Protein AF-A0A9W6XSI9-F1 (afdb_monomer_lite)

pLDDT: mean 77.62, std 15.49, range [42.0, 97.06]

Organism: NCBI:txid1490495

Structure (mmCIF, N/CA/C/O backbone):
data_AF-A0A9W6XSI9-F1
#
_entry.id   AF-A0A9W6XSI9-F1
#
loop_
_atom_site.group_PDB
_atom_site.id
_atom_site.type_symbol
_atom_site.label_atom_id
_atom_site.label_alt_id
_atom_site.label_comp_id
_atom_site.label_asym_id
_atom_site.label_entity_id
_atom_site.label_seq_id
_atom_site.pdbx_PDB_ins_code
_atom_site.Cartn_x
_atom_site.Cartn_y
_atom_site.Cartn_z
_atom_site.occupancy
_atom_site.B_iso_or_equiv
_atom_site.auth_seq_id
_atom_site.auth_comp_id
_atom_site.auth_asym_id
_atom_site.auth_atom_id
_atom_site.pdbx_PDB_model_num
ATOM 1 N N . MET A 1 1 ? 38.922 -18.932 -6.987 1.00 42.00 1 MET A N 1
ATOM 2 C CA . MET A 1 1 ? 37.989 -17.865 -6.568 1.00 42.00 1 MET A CA 1
ATOM 3 C C . MET A 1 1 ? 38.010 -16.841 -7.691 1.00 42.00 1 MET A C 1
ATOM 5 O O . MET A 1 1 ? 39.045 -16.215 -7.873 1.00 42.00 1 MET A O 1
ATOM 9 N N . GLN A 1 2 ? 36.980 -16.790 -8.539 1.00 51.72 2 GLN A N 1
ATOM 10 C CA . GLN A 1 2 ? 36.930 -15.808 -9.629 1.00 51.72 2 GLN A CA 1
ATOM 11 C C . GLN A 1 2 ? 36.729 -14.415 -9.026 1.00 51.72 2 GLN A C 1
ATOM 13 O O . GLN A 1 2 ? 35.837 -14.214 -8.203 1.00 51.72 2 GLN A O 1
ATOM 18 N N . SER A 1 3 ? 37.613 -13.488 -9.388 1.00 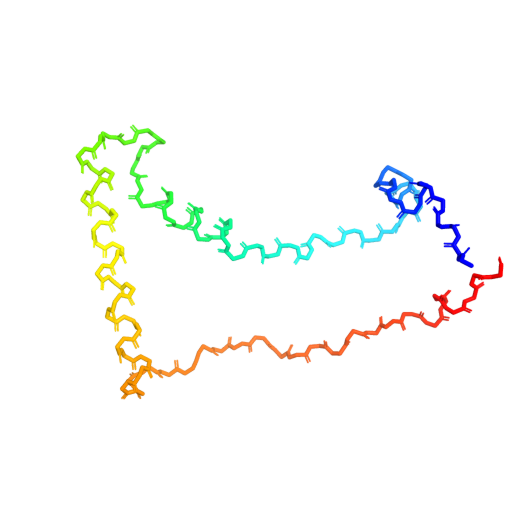49.72 3 SER A N 1
ATOM 19 C CA . SER A 1 3 ? 37.540 -12.083 -8.998 1.00 49.72 3 SER A CA 1
ATOM 20 C C . SER A 1 3 ? 36.819 -11.337 -10.108 1.00 49.72 3 SER A C 1
ATOM 22 O O . SER A 1 3 ? 37.389 -11.128 -11.174 1.00 49.72 3 SER A O 1
ATOM 24 N N . TYR A 1 4 ? 35.577 -10.942 -9.861 1.00 60.44 4 TYR A N 1
ATOM 25 C CA . TYR A 1 4 ? 34.837 -10.071 -10.766 1.00 60.44 4 TYR A CA 1
ATOM 26 C C . TYR A 1 4 ? 35.359 -8.639 -10.629 1.00 60.44 4 TYR A C 1
ATOM 28 O O . TYR A 1 4 ? 35.447 -8.112 -9.517 1.00 60.44 4 TYR A O 1
ATOM 36 N N . GLY A 1 5 ? 35.741 -8.027 -11.750 1.00 67.75 5 GLY A N 1
ATOM 37 C CA . GLY A 1 5 ? 36.185 -6.638 -11.787 1.00 67.75 5 GLY A CA 1
ATOM 38 C C . GLY A 1 5 ? 35.056 -5.672 -11.414 1.00 67.75 5 GLY A C 1
ATOM 39 O O . GLY A 1 5 ? 33.876 -5.939 -11.645 1.00 67.75 5 GLY A O 1
ATOM 40 N N . ALA A 1 6 ? 35.404 -4.541 -10.792 1.00 65.81 6 ALA A N 1
ATOM 41 C CA . ALA A 1 6 ? 34.429 -3.529 -10.366 1.00 65.81 6 ALA A CA 1
ATOM 42 C C . ALA A 1 6 ? 33.679 -2.877 -11.547 1.00 65.81 6 ALA A C 1
ATOM 44 O O . ALA A 1 6 ? 32.616 -2.283 -11.370 1.00 65.81 6 ALA A O 1
ATOM 45 N N . ASP A 1 7 ? 34.215 -3.009 -12.757 1.00 65.81 7 ASP A N 1
ATOM 46 C CA . ASP A 1 7 ? 33.603 -2.608 -14.020 1.00 65.81 7 ASP A CA 1
ATOM 47 C C . ASP A 1 7 ? 32.306 -3.375 -14.324 1.00 65.81 7 ASP A C 1
ATOM 49 O O . ASP A 1 7 ? 31.379 -2.780 -14.872 1.00 65.81 7 ASP A O 1
ATOM 53 N N . LEU A 1 8 ? 32.174 -4.621 -13.850 1.00 58.88 8 LEU A N 1
ATOM 54 C CA . LEU A 1 8 ? 30.941 -5.419 -13.936 1.00 58.88 8 LEU A CA 1
ATOM 55 C C . LEU A 1 8 ? 29.814 -4.914 -13.024 1.00 58.88 8 LEU A C 1
ATOM 57 O O . LEU A 1 8 ? 28.699 -5.417 -13.095 1.00 58.88 8 LEU A O 1
ATOM 61 N N . TRP A 1 9 ? 30.081 -3.930 -12.166 1.00 63.97 9 TRP A N 1
ATOM 62 C CA . TRP A 1 9 ? 29.074 -3.258 -11.336 1.00 63.97 9 TRP A CA 1
ATOM 63 C C . TRP A 1 9 ? 28.942 -1.772 -11.678 1.00 63.97 9 TRP A C 1
ATOM 65 O O . TRP A 1 9 ? 28.130 -1.056 -11.087 1.00 63.97 9 TRP A O 1
ATOM 75 N N . ASN A 1 10 ? 29.732 -1.288 -12.638 1.00 73.62 10 ASN A N 1
ATOM 76 C CA . ASN A 1 10 ? 29.706 0.101 -13.047 1.00 73.62 10 ASN A CA 1
ATOM 77 C C . ASN A 1 10 ? 28.582 0.328 -14.066 1.00 73.62 10 ASN A C 1
ATOM 79 O O . ASN A 1 10 ? 28.738 0.121 -15.269 1.00 73.62 10 ASN A O 1
ATOM 83 N N . VAL A 1 11 ? 27.455 0.832 -13.566 1.00 67.56 11 VAL A N 1
ATOM 84 C CA . VAL A 1 11 ? 26.274 1.214 -14.358 1.00 67.56 11 VAL A CA 1
ATOM 85 C C . VAL A 1 11 ? 26.628 2.184 -15.497 1.00 67.56 11 VAL A C 1
ATOM 87 O O . VAL A 1 11 ? 26.034 2.113 -16.573 1.00 67.56 11 VAL A O 1
ATOM 90 N N . GLY A 1 12 ? 27.620 3.059 -15.301 1.00 72.50 12 GLY A N 1
ATOM 91 C CA . GLY A 1 12 ? 28.101 3.977 -16.335 1.00 72.50 12 GLY A CA 1
ATOM 92 C C . GLY A 1 12 ? 28.784 3.250 -17.494 1.00 72.50 12 GLY A C 1
ATOM 93 O O . GLY A 1 12 ? 28.490 3.536 -18.654 1.00 72.50 12 GLY A O 1
ATOM 94 N N . SER A 1 13 ? 29.622 2.258 -17.189 1.00 68.50 13 SER A N 1
ATOM 95 C CA . SER A 1 13 ? 30.253 1.397 -18.197 1.00 68.50 13 SER A CA 1
ATOM 96 C C . SER A 1 13 ? 29.223 0.543 -18.940 1.00 68.50 13 SER A C 1
ATOM 98 O O . SER A 1 13 ? 29.301 0.414 -20.157 1.00 68.50 13 SER A O 1
ATOM 100 N N . MET A 1 14 ? 28.213 0.023 -18.237 1.00 68.81 14 MET A N 1
ATOM 101 C CA . MET A 1 14 ? 27.120 -0.758 -18.835 1.00 68.81 14 MET A CA 1
ATOM 102 C C . MET A 1 14 ? 26.248 0.076 -19.776 1.00 68.81 14 MET A C 1
ATOM 104 O O . MET A 1 14 ? 25.911 -0.372 -20.870 1.00 68.81 14 MET A O 1
ATOM 108 N N . THR A 1 15 ? 25.933 1.311 -19.380 1.00 71.12 15 THR A N 1
ATOM 109 C CA . THR A 1 15 ? 25.182 2.251 -20.225 1.00 71.12 15 THR A CA 1
ATOM 110 C C . THR A 1 15 ? 25.979 2.602 -21.485 1.00 71.12 15 THR A C 1
ATOM 112 O O . THR A 1 15 ? 25.426 2.600 -22.581 1.00 71.12 15 THR A O 1
ATOM 115 N N . ALA A 1 16 ? 27.288 2.851 -21.354 1.00 74.62 16 ALA A N 1
ATOM 116 C CA . ALA A 1 16 ? 28.166 3.143 -22.490 1.00 74.62 16 ALA A CA 1
ATOM 117 C C . ALA A 1 16 ? 28.349 1.942 -23.436 1.00 74.62 16 ALA A C 1
ATOM 119 O O . ALA A 1 16 ? 28.478 2.127 -24.644 1.00 74.62 16 ALA A O 1
ATOM 120 N N . ALA A 1 17 ? 28.318 0.719 -22.901 1.00 74.00 17 ALA A N 1
ATOM 121 C CA . ALA A 1 17 ? 28.373 -0.526 -23.665 1.00 74.00 17 ALA A CA 1
ATOM 122 C C . ALA A 1 17 ? 27.033 -0.902 -24.331 1.00 74.00 17 ALA A C 1
ATOM 124 O O . ALA A 1 17 ? 26.945 -1.941 -24.982 1.00 74.00 17 ALA A O 1
ATOM 125 N N . GLY A 1 18 ? 25.988 -0.081 -24.174 1.00 69.00 18 GLY A N 1
ATOM 126 C CA . GLY A 1 18 ? 24.676 -0.330 -24.773 1.00 69.00 18 GLY A CA 1
ATOM 127 C C . GLY A 1 18 ? 23.920 -1.499 -24.140 1.00 69.00 18 GLY A C 1
ATOM 128 O O . GLY A 1 18 ? 23.022 -2.055 -24.770 1.00 69.00 18 GLY A O 1
ATOM 129 N N . VAL A 1 19 ? 24.272 -1.884 -22.909 1.00 70.88 19 VAL A N 1
ATOM 130 C CA . VAL A 1 19 ? 23.533 -2.899 -22.153 1.00 70.88 19 VAL A CA 1
ATOM 131 C C . VAL A 1 19 ? 22.150 -2.340 -21.822 1.00 70.88 19 VAL A C 1
ATOM 133 O O . VAL A 1 19 ? 22.038 -1.289 -21.189 1.00 70.88 19 VAL A O 1
ATOM 136 N N . ASP A 1 20 ? 21.094 -3.048 -22.231 1.00 62.38 20 ASP A N 1
ATOM 137 C CA . ASP A 1 20 ? 19.712 -2.696 -21.889 1.00 62.38 20 ASP A CA 1
ATOM 138 C C . ASP A 1 20 ? 19.463 -2.944 -20.393 1.00 62.38 20 ASP A C 1
ATOM 140 O O . ASP A 1 20 ? 19.072 -4.030 -19.953 1.00 62.38 20 ASP A O 1
ATOM 144 N N . LEU A 1 21 ? 19.753 -1.924 -19.586 1.00 62.66 21 LEU A N 1
ATOM 145 C CA . LEU A 1 21 ? 19.511 -1.916 -18.151 1.00 62.66 21 LEU A CA 1
ATOM 146 C C . LEU A 1 21 ? 18.016 -1.737 -17.881 1.00 62.66 21 LEU A C 1
ATOM 148 O O . LEU A 1 21 ? 17.526 -0.645 -17.596 1.00 62.66 21 LEU A O 1
ATOM 152 N N . GLN A 1 22 ? 17.278 -2.840 -17.921 1.00 57.09 22 GLN A N 1
ATOM 153 C CA . GLN A 1 22 ? 15.894 -2.847 -17.470 1.00 57.09 22 GLN A CA 1
ATOM 154 C C . GLN A 1 22 ? 15.853 -2.837 -15.942 1.00 57.09 22 GLN A C 1
ATOM 156 O O . GLN A 1 22 ? 16.299 -3.782 -15.288 1.00 57.09 22 GLN A O 1
ATOM 161 N N . ASN A 1 23 ? 15.280 -1.781 -15.357 1.00 53.22 23 ASN A N 1
ATOM 162 C CA . ASN A 1 23 ? 15.010 -1.725 -13.924 1.00 53.22 23 ASN A CA 1
ATOM 163 C C . ASN A 1 23 ? 13.941 -2.771 -13.567 1.00 53.22 23 ASN A C 1
ATOM 165 O O . ASN A 1 23 ? 12.743 -2.501 -13.570 1.00 53.22 23 ASN A O 1
ATOM 169 N N . ARG A 1 24 ? 14.391 -3.994 -13.278 1.00 53.53 24 ARG A N 1
ATOM 170 C CA . ARG A 1 24 ? 13.541 -5.107 -12.840 1.00 53.53 24 ARG A CA 1
ATOM 171 C C . ARG A 1 24 ? 13.122 -5.001 -11.381 1.00 53.53 24 ARG A C 1
ATOM 173 O O . ARG A 1 24 ? 12.395 -5.868 -10.900 1.00 53.53 24 ARG A O 1
ATOM 180 N N . THR A 1 25 ? 13.543 -3.960 -10.668 1.00 51.59 25 THR A N 1
ATOM 181 C CA . THR A 1 25 ? 13.188 -3.757 -9.266 1.00 51.59 25 THR A CA 1
ATOM 182 C C . THR A 1 25 ? 11.766 -3.211 -9.177 1.00 51.59 25 THR A C 1
ATOM 184 O O . THR A 1 25 ? 11.520 -2.076 -8.782 1.00 51.59 25 THR A O 1
ATOM 187 N N . ASN A 1 26 ? 10.790 -4.051 -9.524 1.00 57.41 26 ASN A N 1
ATOM 188 C CA . ASN A 1 26 ? 9.451 -3.938 -8.973 1.00 57.41 26 ASN A CA 1
ATOM 189 C C . ASN A 1 26 ? 9.563 -4.251 -7.477 1.00 57.41 26 ASN A C 1
ATOM 191 O O . ASN A 1 26 ? 9.309 -5.375 -7.050 1.00 57.41 26 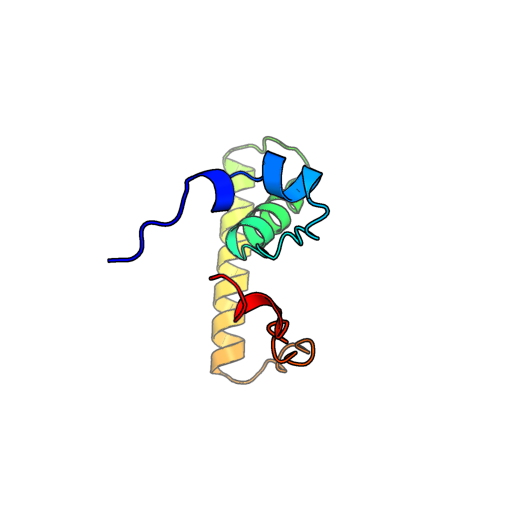ASN A O 1
ATOM 195 N N . ASN A 1 27 ? 10.062 -3.292 -6.693 1.00 76.94 27 ASN A N 1
ATOM 196 C CA . ASN A 1 27 ? 10.129 -3.438 -5.254 1.00 76.94 27 ASN A CA 1
ATOM 197 C C . ASN A 1 27 ? 8.692 -3.335 -4.725 1.00 76.94 27 ASN A C 1
ATOM 199 O O . ASN A 1 27 ? 8.113 -2.242 -4.766 1.00 76.94 27 ASN A O 1
ATOM 203 N N . PRO A 1 28 ? 8.106 -4.431 -4.212 1.00 77.12 28 PRO A N 1
ATOM 204 C CA . PRO A 1 28 ? 6.733 -4.409 -3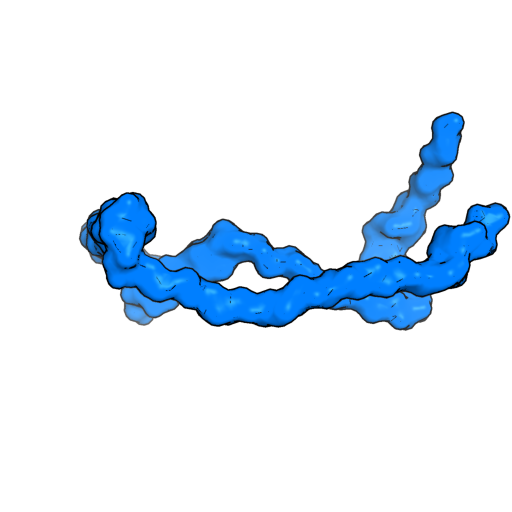.726 1.00 77.12 28 PRO A CA 1
ATOM 205 C C . PRO A 1 28 ? 6.556 -3.407 -2.580 1.00 77.12 28 PRO A C 1
ATOM 207 O O . PRO A 1 28 ? 5.486 -2.820 -2.454 1.00 77.12 28 PRO A O 1
ATOM 210 N N . LEU A 1 29 ? 7.608 -3.145 -1.794 1.00 83.44 29 LEU A N 1
ATOM 211 C CA . LEU A 1 29 ? 7.577 -2.136 -0.740 1.00 83.44 29 LEU A CA 1
ATOM 212 C C . LEU A 1 29 ? 7.509 -0.715 -1.307 1.00 83.44 29 LEU A C 1
ATOM 214 O O . LEU A 1 29 ? 6.781 0.117 -0.779 1.00 83.44 29 LEU A O 1
ATOM 218 N N . GLU A 1 30 ? 8.239 -0.425 -2.384 1.00 85.12 30 GLU A N 1
ATOM 219 C CA . GLU A 1 30 ? 8.188 0.898 -3.012 1.00 85.12 30 GLU A CA 1
ATOM 220 C C . GLU A 1 30 ? 6.843 1.129 -3.703 1.00 85.12 30 GLU A C 1
ATOM 222 O O . GLU A 1 30 ? 6.239 2.188 -3.537 1.00 85.12 30 GLU A O 1
ATOM 227 N N . SER A 1 31 ? 6.340 0.119 -4.420 1.00 85.19 31 SER A N 1
ATOM 228 C CA . SER A 1 31 ? 5.003 0.151 -5.017 1.00 85.19 31 SER A CA 1
ATOM 229 C C . SER A 1 31 ? 3.928 0.376 -3.951 1.00 85.19 31 SER A C 1
ATOM 231 O O . SER A 1 31 ? 3.076 1.251 -4.111 1.00 85.19 31 SER A O 1
ATOM 233 N N . TYR A 1 32 ? 4.020 -0.337 -2.824 1.00 90.19 32 TYR A N 1
ATOM 234 C CA . TYR A 1 32 ? 3.142 -0.136 -1.677 1.00 90.19 32 TYR A CA 1
ATOM 235 C C . TYR A 1 32 ? 3.247 1.283 -1.109 1.00 90.19 32 TYR A C 1
ATOM 237 O O . TYR A 1 32 ? 2.228 1.955 -0.977 1.00 90.19 32 TYR A O 1
ATOM 245 N N . ASN A 1 33 ? 4.456 1.767 -0.814 1.00 90.06 33 ASN A N 1
ATOM 246 C CA . ASN A 1 33 ? 4.662 3.097 -0.237 1.00 90.06 33 ASN A CA 1
ATOM 247 C C . ASN A 1 33 ? 4.118 4.201 -1.149 1.00 90.06 33 ASN A C 1
ATOM 249 O O . ASN A 1 33 ? 3.560 5.180 -0.658 1.00 90.06 33 ASN A O 1
ATOM 253 N N . ARG A 1 34 ? 4.238 4.030 -2.470 1.00 89.94 34 ARG A N 1
ATOM 254 C CA . ARG A 1 34 ? 3.683 4.953 -3.461 1.00 89.94 34 ARG A CA 1
ATOM 255 C C . ARG A 1 34 ? 2.151 4.922 -3.448 1.00 89.94 34 ARG A C 1
ATOM 257 O O . ARG A 1 34 ? 1.534 5.957 -3.240 1.00 89.94 34 ARG A O 1
ATOM 264 N N . ALA A 1 35 ? 1.548 3.734 -3.532 1.00 91.06 35 ALA A N 1
ATOM 265 C CA . ALA A 1 35 ? 0.093 3.561 -3.499 1.00 91.06 35 ALA A CA 1
ATOM 266 C C . ALA A 1 35 ? -0.550 3.973 -2.160 1.00 91.06 35 ALA A C 1
ATOM 268 O O . ALA A 1 35 ? -1.711 4.380 -2.120 1.00 91.06 35 ALA A O 1
ATOM 269 N N . PHE A 1 36 ? 0.177 3.842 -1.049 1.00 92.56 36 PHE A N 1
ATOM 270 C CA . PHE A 1 36 ? -0.232 4.363 0.253 1.00 92.56 36 PHE A CA 1
ATOM 271 C C . PHE A 1 36 ? -0.107 5.890 0.293 1.00 92.56 36 PHE A C 1
ATOM 273 O O . PHE A 1 36 ? -1.023 6.565 0.753 1.00 92.56 36 PHE A O 1
ATOM 280 N N . GLY A 1 37 ? 0.988 6.433 -0.248 1.00 92.12 37 GLY A N 1
ATOM 281 C CA . GLY A 1 37 ? 1.221 7.869 -0.399 1.00 92.12 37 GLY A CA 1
ATOM 282 C C . GLY A 1 37 ? 0.139 8.582 -1.216 1.00 92.12 37 GLY A C 1
ATOM 283 O O . GLY A 1 37 ? -0.327 9.641 -0.806 1.00 92.12 37 GLY A O 1
ATOM 284 N N . ASP A 1 38 ? -0.323 7.967 -2.306 1.00 92.69 38 ASP A N 1
ATOM 285 C CA . ASP A 1 38 ? -1.365 8.505 -3.197 1.00 92.69 38 ASP A CA 1
ATOM 286 C C . ASP A 1 38 ? -2.740 8.667 -2.518 1.00 92.69 38 ASP A C 1
ATOM 288 O O . ASP A 1 38 ? -3.637 9.309 -3.063 1.00 92.69 38 ASP A O 1
ATOM 292 N N . ARG A 1 39 ? -2.929 8.107 -1.315 1.00 91.69 39 ARG A N 1
ATOM 293 C CA . ARG A 1 39 ? -4.161 8.289 -0.528 1.00 91.69 39 ARG A CA 1
ATOM 294 C C . ARG A 1 39 ? -4.216 9.621 0.194 1.00 91.69 39 ARG A C 1
ATOM 296 O O . ARG A 1 39 ? -5.293 10.041 0.610 1.00 91.69 39 ARG A O 1
ATOM 303 N N . PHE A 1 40 ? -3.074 10.275 0.375 1.00 93.19 40 PHE A N 1
ATOM 304 C CA . PHE A 1 40 ? -3.026 11.566 1.035 1.00 93.19 40 PHE A CA 1
ATOM 305 C C . PHE A 1 40 ? -3.244 12.682 0.007 1.00 93.19 40 PHE A C 1
ATOM 307 O O . PHE A 1 40 ? -2.535 12.738 -0.996 1.00 93.19 40 PHE A O 1
ATOM 314 N N . PRO A 1 41 ? -4.162 13.634 0.261 1.00 86.88 41 PRO A N 1
ATOM 315 C CA . PRO A 1 41 ? -4.384 14.766 -0.643 1.00 86.88 41 PRO A CA 1
ATOM 316 C C . PRO A 1 41 ? -3.212 15.760 -0.644 1.00 86.88 41 PRO A C 1
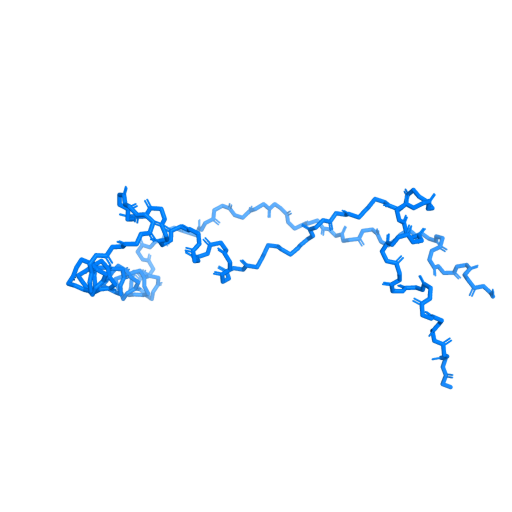ATOM 318 O O . PRO A 1 41 ? -3.122 16.627 -1.509 1.00 86.88 41 PRO A O 1
ATOM 321 N N . VAL A 1 42 ? -2.320 15.660 0.346 1.00 90.50 42 VAL A N 1
ATOM 322 C CA . VAL A 1 42 ? -1.153 16.523 0.523 1.00 90.50 42 VAL A CA 1
ATOM 323 C C . VAL A 1 42 ? 0.077 15.678 0.827 1.00 90.50 42 VAL A C 1
ATOM 325 O O . VAL A 1 42 ? -0.007 14.662 1.512 1.00 90.50 42 VAL A O 1
ATOM 328 N N . LYS A 1 43 ? 1.247 16.143 0.380 1.00 87.31 43 LYS A N 1
ATOM 329 C CA . LYS A 1 43 ? 2.533 15.452 0.577 1.00 87.31 43 LYS A CA 1
ATOM 330 C C . LYS A 1 43 ? 2.893 15.237 2.054 1.00 87.31 43 LYS A C 1
ATOM 332 O O . LYS A 1 43 ? 3.604 14.294 2.389 1.00 87.31 43 LYS A O 1
ATOM 337 N N . HIS A 1 44 ? 2.420 16.124 2.927 1.00 90.00 44 HIS A N 1
ATOM 338 C CA . HIS A 1 44 ? 2.698 16.111 4.361 1.00 90.00 44 HIS A CA 1
ATOM 339 C C . HIS A 1 44 ? 1.375 16.199 5.136 1.00 90.00 44 HIS A C 1
ATOM 341 O O . HIS A 1 44 ? 0.950 17.299 5.491 1.00 90.00 44 HIS A O 1
ATOM 347 N N . PRO A 1 45 ? 0.675 15.067 5.336 1.00 92.06 45 PRO A N 1
ATOM 348 C CA . PRO A 1 45 ? -0.583 15.043 6.072 1.00 92.06 45 PRO A CA 1
ATOM 349 C C . PRO A 1 45 ? -0.366 15.361 7.555 1.00 92.06 45 PRO A C 1
ATOM 351 O O . PRO A 1 45 ? 0.729 15.196 8.096 1.00 92.06 45 PRO A O 1
ATOM 354 N N . SER A 1 46 ? -1.436 15.780 8.235 1.00 95.50 46 SER A N 1
ATOM 355 C CA . SER A 1 46 ? -1.415 15.876 9.696 1.00 95.50 46 SER A CA 1
ATOM 356 C C . SER A 1 46 ? -1.210 14.491 10.319 1.00 95.50 46 SER A C 1
ATOM 358 O O . SER A 1 46 ? -1.584 13.475 9.725 1.00 95.50 46 SER A O 1
ATOM 360 N N . LEU A 1 47 ? -0.666 14.439 11.538 1.00 95.38 47 LEU A N 1
ATOM 361 C CA . LEU A 1 47 ? -0.487 13.171 12.251 1.00 95.38 47 LEU A CA 1
ATOM 362 C C . LEU A 1 47 ? -1.813 12.414 12.414 1.00 95.38 47 LEU A C 1
ATOM 364 O O . LEU A 1 47 ? -1.843 11.196 12.267 1.00 95.38 47 LEU A O 1
ATOM 368 N N . LEU A 1 48 ? -2.907 13.136 12.673 1.00 96.31 48 LEU A N 1
ATOM 369 C CA . LEU A 1 48 ? -4.237 12.546 12.806 1.00 96.31 48 LEU A CA 1
ATOM 370 C C . LEU A 1 48 ? -4.674 11.876 11.497 1.00 96.31 48 LEU A C 1
ATOM 372 O O . LEU A 1 48 ? -4.969 10.686 11.492 1.00 96.31 48 LEU A O 1
ATOM 376 N N . THR A 1 49 ? -4.609 12.611 10.383 1.00 94.38 49 THR A N 1
ATOM 377 C CA . THR A 1 49 ? -4.962 12.105 9.046 1.00 94.38 49 THR A CA 1
ATOM 378 C C . THR A 1 49 ? -4.104 10.904 8.650 1.00 94.38 49 THR A C 1
ATOM 380 O O . THR A 1 49 ? -4.606 9.931 8.087 1.00 94.38 49 THR A O 1
ATOM 383 N N . PHE A 1 50 ? -2.806 10.948 8.966 1.00 94.75 50 PHE A N 1
ATOM 384 C CA . PHE A 1 50 ? -1.896 9.831 8.739 1.00 94.75 50 PHE A CA 1
ATOM 385 C C . PHE A 1 50 ? -2.332 8.578 9.506 1.00 94.75 50 PHE A C 1
ATOM 387 O O . PHE A 1 50 ? -2.450 7.504 8.917 1.00 94.75 50 PHE A O 1
ATOM 394 N N . VAL A 1 51 ? -2.607 8.715 10.807 1.00 96.38 51 VAL A N 1
ATOM 395 C CA . VAL A 1 51 ? -3.020 7.598 11.668 1.00 96.38 51 VAL A CA 1
ATOM 396 C C . VAL A 1 51 ? -4.369 7.022 11.234 1.00 96.38 51 VAL A C 1
ATOM 398 O O . VAL A 1 51 ? -4.523 5.803 11.216 1.00 96.38 51 VAL A O 1
ATOM 401 N N . GLU A 1 52 ? -5.336 7.864 10.876 1.00 96.44 52 GLU A N 1
ATOM 402 C CA . GLU A 1 52 ? -6.644 7.422 10.374 1.00 96.44 52 GLU A CA 1
ATOM 403 C C . GLU A 1 52 ? -6.497 6.609 9.082 1.00 96.44 52 GLU A C 1
ATOM 405 O O . GLU A 1 52 ? -6.927 5.457 9.030 1.00 96.44 52 GLU A O 1
ATOM 410 N N . THR A 1 53 ? -5.761 7.137 8.102 1.00 95.06 53 THR A N 1
ATOM 411 C CA . THR A 1 53 ? -5.504 6.448 6.825 1.00 95.06 53 THR A CA 1
ATOM 412 C C . THR A 1 53 ? -4.756 5.124 7.031 1.00 95.06 53 THR A C 1
ATOM 414 O O . THR A 1 53 ? -5.052 4.115 6.388 1.00 95.06 53 THR A O 1
ATOM 417 N N . ALA A 1 54 ? -3.790 5.087 7.955 1.00 95.00 54 ALA A N 1
ATOM 418 C CA . ALA A 1 54 ? -3.052 3.869 8.283 1.00 95.00 54 ALA A CA 1
ATOM 419 C C . ALA A 1 54 ? -3.947 2.792 8.924 1.00 95.00 54 ALA A C 1
ATOM 421 O O . ALA A 1 54 ? -3.799 1.604 8.624 1.00 95.00 54 ALA A O 1
ATOM 422 N N . LYS A 1 55 ? -4.897 3.184 9.785 1.00 97.06 55 LYS A N 1
ATOM 423 C CA . LYS A 1 55 ? -5.879 2.260 10.379 1.00 97.06 55 LYS A CA 1
ATOM 424 C C . LYS A 1 55 ? -6.813 1.676 9.325 1.00 97.06 55 LYS A C 1
ATOM 426 O O . LYS A 1 55 ? -7.069 0.469 9.341 1.00 97.06 55 LYS A O 1
ATOM 431 N N . GLU A 1 56 ? -7.298 2.509 8.411 1.00 96.19 56 GLU A N 1
ATOM 432 C CA . GLU A 1 56 ? -8.128 2.069 7.288 1.00 96.19 56 GLU A CA 1
ATOM 433 C C . GLU A 1 56 ? -7.374 1.073 6.405 1.00 96.19 56 GLU A C 1
ATOM 435 O O . GLU A 1 56 ? -7.894 -0.001 6.097 1.00 96.19 56 GLU A O 1
ATOM 440 N N . GLU A 1 57 ? -6.116 1.371 6.066 1.00 95.25 57 GLU A N 1
ATOM 441 C CA . GLU A 1 57 ? -5.304 0.468 5.252 1.00 95.25 57 GLU A CA 1
ATOM 442 C C . GLU A 1 57 ? -5.024 -0.859 5.960 1.00 95.25 57 GLU A C 1
ATOM 444 O O . GLU A 1 57 ? -5.144 -1.928 5.360 1.00 95.25 57 GLU A O 1
ATOM 449 N N . THR A 1 58 ? -4.731 -0.811 7.259 1.00 95.00 58 THR A N 1
ATOM 450 C CA . THR A 1 58 ? -4.551 -2.018 8.074 1.00 95.00 58 THR A CA 1
ATOM 451 C C . THR A 1 58 ? -5.818 -2.875 8.061 1.00 95.00 58 THR A C 1
ATOM 453 O O . THR A 1 58 ? -5.747 -4.082 7.832 1.00 95.00 58 THR A O 1
ATOM 456 N N . SER A 1 59 ? -6.987 -2.255 8.237 1.00 96.75 59 SER A N 1
ATOM 457 C CA . SER A 1 59 ? -8.281 -2.951 8.214 1.00 96.75 59 SER A CA 1
ATOM 458 C C . SER A 1 59 ? -8.539 -3.611 6.858 1.00 96.75 59 SER A C 1
ATOM 460 O O . SER A 1 59 ? -8.955 -4.770 6.805 1.00 96.75 59 SER A O 1
ATOM 462 N N . ARG A 1 60 ? -8.206 -2.918 5.761 1.00 94.25 60 ARG A N 1
ATOM 463 C CA . ARG A 1 60 ? -8.296 -3.459 4.400 1.00 94.25 60 ARG A CA 1
ATOM 464 C C . ARG A 1 60 ? -7.409 -4.690 4.213 1.00 94.25 60 ARG A C 1
ATOM 466 O O . ARG A 1 60 ? -7.851 -5.671 3.623 1.00 94.25 60 ARG A O 1
ATOM 473 N N . PHE A 1 61 ? -6.172 -4.667 4.713 1.00 92.62 61 PHE A N 1
ATOM 474 C CA . PHE A 1 61 ? -5.275 -5.823 4.624 1.00 92.62 61 PHE A CA 1
ATOM 475 C C . PHE A 1 61 ? -5.731 -7.004 5.474 1.00 92.62 61 PHE A C 1
ATOM 477 O O . PHE A 1 61 ? -5.622 -8.142 5.025 1.00 92.62 61 PHE A O 1
ATOM 484 N N . VAL A 1 62 ? -6.258 -6.758 6.674 1.00 95.31 62 VAL A N 1
ATOM 485 C CA . VAL A 1 62 ? -6.817 -7.824 7.518 1.00 95.31 62 VAL A CA 1
ATOM 486 C C . VAL A 1 62 ? -7.973 -8.518 6.801 1.00 95.31 62 VAL A C 1
ATOM 488 O O . VAL A 1 62 ? -7.972 -9.744 6.706 1.00 95.31 62 VAL A O 1
ATOM 491 N N . GLN A 1 63 ? -8.907 -7.745 6.239 1.00 94.75 63 GLN A N 1
ATOM 492 C CA . GLN A 1 63 ? -10.012 -8.279 5.437 1.00 94.75 63 GLN A CA 1
ATOM 493 C C . GLN A 1 63 ? -9.499 -9.051 4.224 1.00 94.75 63 GLN A C 1
ATOM 495 O O . GLN A 1 63 ? -9.915 -10.180 3.996 1.00 94.75 63 GLN A O 1
ATOM 500 N N . LEU A 1 64 ? -8.529 -8.490 3.501 1.00 91.06 64 LEU A N 1
ATOM 501 C CA . LEU A 1 64 ? -7.912 -9.152 2.360 1.00 91.06 64 LEU A CA 1
ATOM 502 C C . LEU A 1 64 ? -7.312 -10.517 2.732 1.00 91.06 64 LEU A C 1
ATOM 504 O O . LEU A 1 64 ? -7.517 -11.501 2.025 1.00 91.06 64 LEU A O 1
ATOM 508 N N . ILE A 1 65 ? -6.549 -10.583 3.821 1.00 92.12 65 ILE A N 1
ATOM 509 C CA . ILE A 1 65 ? -5.935 -11.834 4.275 1.00 92.12 65 ILE A CA 1
ATOM 510 C C . ILE A 1 65 ? -7.019 -12.841 4.662 1.00 92.12 65 ILE A C 1
ATOM 512 O O . ILE A 1 65 ? -6.885 -14.021 4.339 1.00 92.12 65 ILE A O 1
ATOM 516 N N . ASP A 1 66 ? -8.082 -12.397 5.332 1.00 94.69 66 ASP A N 1
ATOM 517 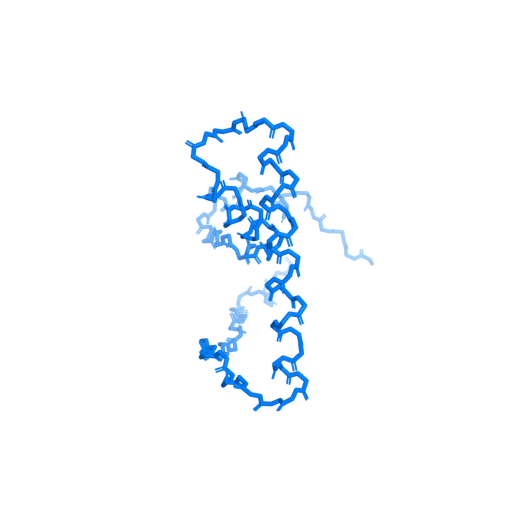C CA . ASP A 1 66 ? -9.211 -13.263 5.669 1.00 94.69 66 ASP A CA 1
ATOM 518 C C . ASP A 1 66 ? -9.922 -13.780 4.411 1.00 94.69 66 ASP A C 1
ATOM 520 O O . ASP A 1 66 ? -10.136 -14.980 4.277 1.00 94.69 66 ASP A O 1
ATOM 524 N N . ASP A 1 67 ? -10.186 -12.921 3.428 1.00 92.56 67 ASP A N 1
ATOM 525 C CA . ASP A 1 67 ? -10.809 -13.311 2.160 1.00 92.56 67 ASP A CA 1
ATOM 526 C C . ASP A 1 67 ? -9.972 -14.321 1.375 1.00 92.56 67 ASP A C 1
ATOM 528 O O . ASP A 1 67 ? -10.521 -15.266 0.807 1.00 92.56 67 ASP A O 1
ATOM 532 N N . VAL A 1 68 ? -8.645 -14.161 1.370 1.00 89.81 68 VAL A N 1
ATOM 533 C CA . VAL A 1 68 ? -7.725 -15.135 0.765 1.00 89.81 68 VAL A CA 1
ATOM 534 C C . VAL A 1 68 ? -7.785 -16.466 1.515 1.00 89.81 68 VAL A C 1
ATOM 536 O O . VAL A 1 68 ? -7.910 -17.512 0.885 1.00 89.81 68 VAL A O 1
ATOM 539 N N . LYS A 1 69 ? -7.755 -16.447 2.854 1.00 90.62 69 LYS A N 1
ATOM 540 C CA . LYS A 1 69 ? -7.855 -17.667 3.677 1.00 90.62 69 LYS A CA 1
ATOM 541 C C . LYS A 1 69 ? -9.177 -18.403 3.479 1.00 90.62 69 LYS A C 1
ATOM 543 O O . LYS A 1 69 ? -9.204 -19.627 3.507 1.00 90.62 69 LYS A O 1
ATOM 548 N N . GLN A 1 70 ? -10.258 -17.657 3.289 1.00 93.56 70 GLN A N 1
ATOM 549 C CA . GLN A 1 70 ? -11.611 -18.180 3.104 1.00 93.56 70 GLN A CA 1
ATOM 550 C C . GLN A 1 70 ? -11.927 -18.470 1.628 1.00 93.56 70 GLN A C 1
ATOM 552 O O . GLN A 1 70 ? -13.068 -18.780 1.294 1.00 93.56 70 GLN A O 1
ATOM 557 N N . ASN A 1 71 ? -10.928 -18.355 0.743 1.00 86.38 71 ASN A N 1
ATOM 558 C CA . ASN A 1 71 ? -11.032 -18.570 -0.698 1.00 86.38 71 ASN A 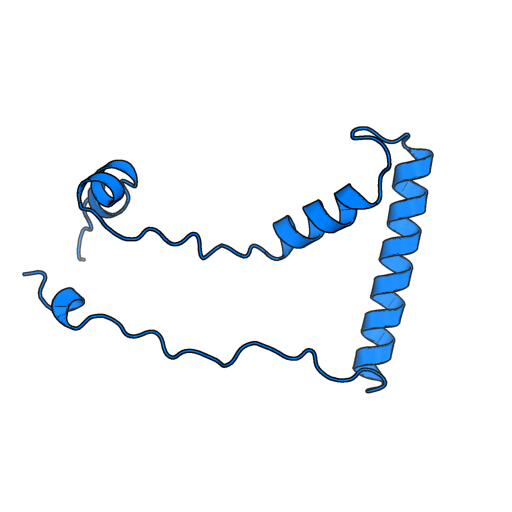CA 1
ATOM 559 C C . ASN A 1 71 ? -12.175 -17.769 -1.359 1.00 86.38 71 ASN A C 1
ATOM 561 O O . ASN A 1 71 ? -12.779 -18.206 -2.337 1.00 86.38 71 ASN A O 1
ATOM 565 N N . ARG A 1 72 ? -12.486 -16.588 -0.804 1.00 89.88 72 ARG A N 1
ATOM 566 C CA . ARG A 1 72 ? -13.517 -15.660 -1.303 1.00 89.88 72 ARG A CA 1
ATOM 567 C C . ARG A 1 72 ? -13.003 -14.747 -2.411 1.00 89.88 72 ARG A C 1
ATOM 569 O O . ARG A 1 72 ? -13.783 -14.013 -3.013 1.00 89.88 72 ARG A O 1
ATOM 576 N N . ARG A 1 73 ? -11.694 -14.770 -2.669 1.00 81.62 73 ARG A N 1
ATOM 577 C CA . ARG A 1 73 ? -11.043 -13.942 -3.680 1.00 81.62 73 ARG A CA 1
ATOM 578 C C . ARG A 1 73 ? -10.559 -14.794 -4.846 1.00 81.62 73 ARG A C 1
ATOM 580 O O . ARG A 1 73 ? -9.903 -15.809 -4.637 1.00 81.62 73 ARG A O 1
ATOM 587 N N . ASP A 1 74 ? -10.840 -14.331 -6.058 1.00 77.69 74 ASP A N 1
ATOM 588 C CA . ASP A 1 74 ? -10.256 -14.900 -7.271 1.00 77.69 74 ASP A CA 1
ATOM 589 C C . ASP A 1 74 ? -8.751 -14.561 -7.345 1.00 77.69 74 ASP A C 1
ATOM 591 O O . ASP A 1 74 ? -8.358 -13.447 -6.960 1.00 77.69 74 ASP A O 1
ATOM 595 N N . PRO A 1 75 ? -7.887 -15.488 -7.800 1.00 73.75 75 PRO A N 1
ATOM 596 C CA . PRO A 1 75 ? -6.465 -15.221 -7.958 1.00 73.75 75 PRO A CA 1
ATOM 597 C C . PRO A 1 75 ? -6.228 -14.022 -8.888 1.00 73.75 75 PRO A C 1
ATOM 599 O O . PRO A 1 75 ? -6.882 -13.904 -9.926 1.00 73.75 75 PRO A O 1
ATOM 602 N N . PRO A 1 76 ? -5.265 -13.134 -8.588 1.00 72.56 76 PRO A N 1
ATOM 603 C CA . PRO A 1 76 ? -4.886 -12.095 -9.532 1.00 72.56 76 PRO A CA 1
ATOM 604 C C . PRO A 1 76 ? -4.457 -12.721 -10.864 1.00 72.56 76 PRO A C 1
ATOM 606 O O . PRO A 1 76 ? -3.722 -13.709 -10.894 1.00 72.56 76 PRO A O 1
ATOM 609 N N . ARG A 1 77 ? -4.857 -12.111 -11.984 1.00 76.31 77 ARG A N 1
ATOM 610 C CA . ARG A 1 77 ? -4.297 -12.451 -13.298 1.00 76.31 77 ARG A CA 1
ATOM 611 C C . ARG A 1 77 ? -2.831 -12.027 -13.341 1.00 76.31 77 ARG A C 1
ATOM 613 O O . ARG A 1 77 ? -2.516 -10.877 -13.636 1.00 76.31 77 ARG A O 1
ATOM 620 N N . HIS A 1 78 ? -1.939 -12.955 -13.020 1.00 69.38 78 HIS A N 1
ATOM 621 C CA . HIS A 1 78 ? -0.506 -12.766 -13.194 1.00 69.38 78 HIS A CA 1
ATOM 622 C C . HIS A 1 78 ? -0.152 -12.787 -14.689 1.00 69.38 78 HIS A C 1
ATOM 624 O O . HIS A 1 78 ? -0.753 -13.530 -15.469 1.00 69.38 78 HIS A O 1
ATOM 630 N N . ALA A 1 79 ? 0.818 -11.961 -15.095 1.00 72.56 79 ALA A N 1
ATOM 631 C CA . ALA A 1 79 ? 1.428 -12.085 -16.416 1.00 72.56 79 ALA A CA 1
ATOM 632 C C . ALA A 1 79 ? 2.045 -13.484 -16.562 1.00 72.56 79 ALA A C 1
ATOM 634 O O . ALA A 1 79 ? 2.480 -14.077 -15.572 1.00 72.56 79 ALA A O 1
ATOM 635 N N . GLN A 1 80 ? 2.078 -14.016 -17.786 1.00 72.50 80 GLN A N 1
ATOM 636 C CA . GLN A 1 80 ? 2.691 -15.322 -18.016 1.00 72.50 80 GLN A CA 1
ATOM 637 C C . GLN A 1 80 ? 4.158 -15.302 -17.581 1.00 72.50 80 GLN A C 1
ATOM 639 O O . GLN A 1 80 ? 4.892 -14.358 -17.879 1.00 72.50 80 GLN A O 1
ATOM 644 N N . SER A 1 81 ? 4.571 -16.349 -16.866 1.00 68.00 81 SER A N 1
ATOM 645 C CA . SER A 1 81 ? 5.971 -16.577 -16.528 1.00 68.00 81 SER A CA 1
ATOM 646 C C . SER A 1 81 ? 6.786 -16.653 -17.816 1.00 68.00 81 SER A C 1
ATOM 648 O O . SER A 1 81 ? 6.549 -17.527 -18.650 1.00 68.00 81 SER A O 1
ATOM 650 N N . VAL A 1 82 ? 7.733 -15.735 -17.983 1.00 70.88 82 VAL A N 1
ATOM 651 C CA . VAL A 1 82 ? 8.693 -15.775 -19.086 1.00 70.88 82 VAL A CA 1
ATOM 652 C C . VAL A 1 82 ? 9.917 -16.515 -18.575 1.00 70.88 82 VAL A C 1
ATOM 654 O O . VAL A 1 82 ? 10.503 -16.102 -17.573 1.00 70.88 82 VAL A O 1
ATOM 657 N N . GLU A 1 83 ? 10.310 -17.599 -19.243 1.00 73.00 83 GLU A N 1
ATOM 658 C CA . GLU A 1 83 ? 11.614 -18.189 -18.959 1.00 73.00 83 GLU A CA 1
ATOM 659 C C . GLU A 1 83 ? 12.709 -17.184 -19.338 1.00 73.00 83 GLU A C 1
ATOM 661 O O . GLU A 1 83 ? 12.722 -16.685 -20.471 1.00 73.00 83 GLU A O 1
ATOM 666 N N . PRO A 1 84 ? 13.619 -16.844 -18.411 1.00 65.00 84 PRO A N 1
ATOM 667 C CA . PRO A 1 84 ? 14.716 -15.953 -18.731 1.00 65.00 84 PRO A CA 1
ATOM 668 C C . PRO A 1 84 ? 15.620 -16.637 -19.761 1.00 65.00 84 PRO A C 1
ATOM 670 O O . PRO A 1 84 ? 16.325 -17.591 -19.446 1.00 65.00 84 PRO A O 1
ATOM 673 N N . ARG A 1 85 ? 15.627 -16.133 -21.000 1.00 61.84 85 ARG A N 1
ATOM 674 C CA . ARG A 1 85 ? 16.679 -16.466 -21.965 1.00 61.84 85 ARG A CA 1
ATOM 675 C C . ARG A 1 85 ? 17.969 -15.803 -21.507 1.00 61.84 85 ARG A C 1
ATOM 677 O O . ARG A 1 85 ? 18.149 -14.600 -21.689 1.00 61.84 85 ARG A O 1
ATOM 684 N N . VAL A 1 86 ? 18.853 -16.594 -20.915 1.00 68.50 86 VAL A N 1
ATOM 685 C CA . VAL A 1 86 ? 20.271 -16.246 -20.841 1.00 68.50 86 VAL A CA 1
ATOM 686 C C . VAL A 1 86 ? 20.789 -16.302 -22.278 1.00 68.50 86 VAL A C 1
ATOM 688 O O . VAL A 1 86 ? 20.620 -17.314 -22.955 1.00 68.50 86 VAL A O 1
ATOM 691 N N . LEU A 1 87 ? 21.309 -15.186 -22.794 1.00 63.47 87 LEU A N 1
ATOM 692 C CA . LEU A 1 87 ? 21.952 -15.179 -24.109 1.00 63.47 87 LEU A CA 1
ATOM 693 C C . LEU A 1 87 ? 23.179 -16.098 -24.054 1.00 63.47 87 LEU A C 1
ATOM 695 O O . LEU A 1 87 ? 23.967 -16.012 -23.119 1.00 63.47 87 LEU A O 1
ATOM 699 N N . ASN A 1 88 ? 23.353 -16.955 -25.059 1.00 59.41 88 ASN A N 1
ATOM 700 C CA . ASN A 1 88 ? 24.479 -17.899 -25.130 1.00 59.41 88 ASN A CA 1
ATOM 701 C C . ASN A 1 88 ? 25.861 -17.210 -25.084 1.00 59.41 88 ASN A C 1
ATOM 703 O O . ASN A 1 88 ? 26.867 -17.863 -24.835 1.00 59.41 88 ASN A O 1
ATOM 707 N N . ASP A 1 89 ? 25.921 -15.896 -25.309 1.00 57.59 89 ASP A N 1
ATOM 708 C CA . ASP A 1 89 ? 27.151 -15.102 -25.235 1.00 57.59 89 ASP A CA 1
ATOM 709 C C . ASP A 1 89 ? 27.631 -14.866 -23.790 1.00 57.59 89 ASP A C 1
ATOM 711 O O . ASP A 1 89 ? 28.776 -14.476 -23.578 1.00 57.59 89 ASP A O 1
ATOM 715 N N . PHE A 1 90 ? 26.796 -15.142 -22.777 1.00 56.47 90 PHE A N 1
ATOM 716 C CA . PHE A 1 90 ? 27.219 -15.106 -21.372 1.00 56.47 90 PHE A CA 1
ATOM 717 C C . PHE A 1 90 ? 28.139 -16.279 -20.986 1.00 56.47 90 PHE A C 1
ATOM 719 O O . PHE A 1 90 ? 28.841 -16.169 -19.984 1.00 56.47 90 PHE A O 1
ATOM 726 N N . ASP A 1 91 ? 28.189 -17.351 -21.787 1.00 53.28 91 ASP A N 1
ATOM 727 C CA . ASP A 1 91 ? 29.113 -18.482 -21.595 1.00 53.28 91 ASP A CA 1
ATOM 728 C C . ASP A 1 91 ? 30.484 -18.263 -22.274 1.00 53.28 91 ASP A C 1
ATOM 730 O O . ASP A 1 91 ? 31.360 -19.118 -22.174 1.00 53.28 91 ASP A O 1
ATOM 734 N N . GLN A 1 92 ? 30.693 -17.134 -22.970 1.00 54.59 92 GLN A N 1
ATOM 735 C CA . GLN A 1 92 ? 31.890 -16.880 -23.793 1.00 54.59 92 GLN A CA 1
ATOM 736 C C . GLN A 1 92 ? 32.911 -15.905 -23.181 1.00 54.59 92 GLN A C 1
ATOM 738 O O . GLN A 1 92 ? 33.808 -15.438 -23.881 1.00 54.59 92 GLN A O 1
ATOM 743 N N . PHE A 1 93 ? 32.816 -15.585 -21.889 1.00 53.47 93 PHE A N 1
ATOM 744 C CA . PHE A 1 93 ? 33.861 -14.803 -21.220 1.00 53.47 93 PHE A CA 1
ATOM 745 C C . PHE A 1 93 ? 35.046 -15.713 -20.832 1.00 53.47 93 PHE A C 1
ATOM 747 O O . PHE A 1 93 ? 35.057 -16.271 -19.733 1.00 53.47 93 PHE A O 1
ATOM 754 N N . GLU A 1 94 ? 36.014 -15.873 -21.748 1.00 44.38 94 GLU A N 1
ATOM 755 C CA . GLU A 1 94 ? 37.402 -16.291 -21.440 1.00 44.38 94 GLU A CA 1
ATOM 756 C C . GLU A 1 94 ? 38.211 -15.158 -20.789 1.00 44.38 94 GLU A C 1
ATOM 758 O O . GLU A 1 94 ? 38.078 -13.990 -21.229 1.00 44.38 94 GLU A O 1
#

Sequence (94 aa):
MQSYGADLWNVGSMTAAGVDLQNRTNNPLESYNRAFGDRFPVKHPSLLTFVETAKEETSRFVQLIDDVKQNRRDPPRHAQSVEPRVLNDFDQFE

Secondary structure (DSSP, 8-state):
-----GGGG-HHHHHHTT---------HHHHHHHHHHTTSSSSS--HHHHHHHHHHHHHHHHHHHHHHHTT-SPPP-PPPPPP----GGGG---

Foldseek 3Di:
DDDDDCCVVPPVNCVVVVPPPDPPCPPVVVVVVVVLCVVDPDNDDDPVVNVVSVVVVVVVVVVVVVCVVVVVDDDPPDDDDDDDPDDPCVVVDD

Radius of gyration: 21.72 Å; chains: 1; bounding box: 52×35×38 Å